Protein AF-A0A4U9WG67-F1 (afdb_monomer)

Mean predicted aligned error: 6.82 Å

Secondary structure (DSSP, 8-state):
-----SGGG-PPPPTTHHHHH-THHHH--SSSSHHHHHHHHHHHHHHHHHHHTTS-S------PPP-------

pLDDT: mean 91.31, std 11.48, range [47.91, 98.62]

Solvent-accessible surface area (backbone atoms only — not comparable to full-atom values): 4941 Å² total; per-residue (Å²): 134,81,78,89,76,54,80,85,70,64,80,85,65,62,83,66,50,45,47,73,75,44,42,57,83,78,43,40,54,82,81,87,47,58,17,62,51,42,60,53,47,62,56,48,49,58,50,48,53,35,32,76,72,69,78,38,92,78,85,84,88,79,86,79,80,84,80,80,81,79,76,88,125

Structure (mmCIF, N/CA/C/O backbone):
data_AF-A0A4U9WG67-F1
#
_entry.id   AF-A0A4U9WG67-F1
#
loop_
_atom_site.group_PDB
_atom_site.id
_atom_site.type_symbol
_atom_site.label_atom_id
_atom_site.label_alt_id
_atom_site.label_comp_id
_atom_site.label_asym_id
_atom_site.label_entity_id
_atom_site.label_seq_id
_atom_site.pdbx_PDB_ins_code
_atom_site.Cartn_x
_atom_site.Cartn_y
_atom_site.Cartn_z
_atom_site.occupancy
_atom_site.B_iso_or_equiv
_atom_site.auth_seq_id
_atom_site.auth_comp_id
_atom_site.auth_asym_id
_atom_site.auth_atom_id
_atom_site.pdbx_PDB_model_num
ATOM 1 N N . MET A 1 1 ? 26.123 -2.739 -39.342 1.00 47.91 1 MET A N 1
ATOM 2 C CA . MET A 1 1 ? 25.384 -3.305 -38.196 1.00 47.91 1 MET A CA 1
ATOM 3 C C . MET A 1 1 ? 23.974 -2.748 -38.245 1.00 47.91 1 MET A C 1
ATOM 5 O O . MET A 1 1 ? 23.817 -1.542 -38.109 1.00 47.91 1 MET A O 1
ATOM 9 N N . SER A 1 2 ? 22.978 -3.572 -38.564 1.00 57.12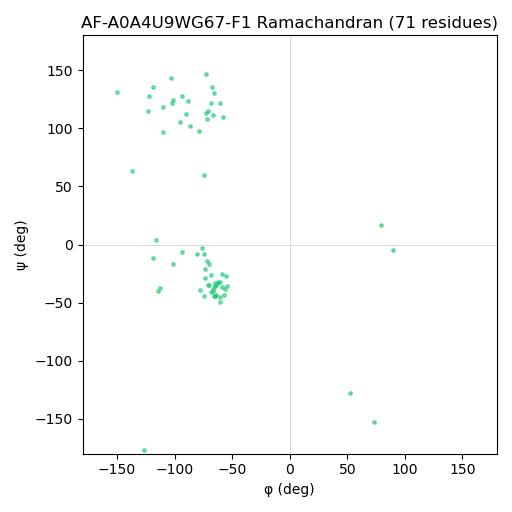 2 SER A N 1
ATOM 10 C CA . SER A 1 2 ? 21.574 -3.153 -38.566 1.00 57.12 2 SER A CA 1
ATOM 11 C C . SER A 1 2 ? 21.126 -2.958 -37.122 1.00 57.12 2 SER A C 1
ATOM 13 O O . SER A 1 2 ? 21.123 -3.917 -36.351 1.00 57.12 2 SER A O 1
ATOM 15 N N . ASN A 1 3 ? 20.790 -1.727 -36.742 1.00 65.19 3 ASN A N 1
ATOM 16 C CA . ASN A 1 3 ? 20.186 -1.440 -35.445 1.00 65.19 3 ASN A CA 1
ATOM 17 C C . ASN A 1 3 ? 18.890 -2.259 -35.337 1.00 65.19 3 ASN A C 1
ATOM 19 O O . ASN A 1 3 ? 17.939 -2.000 -36.069 1.00 65.19 3 ASN A O 1
ATOM 23 N N . SER A 1 4 ? 18.893 -3.280 -34.476 1.00 74.44 4 SER A N 1
ATOM 24 C CA . SER A 1 4 ? 17.783 -4.213 -34.241 1.00 74.44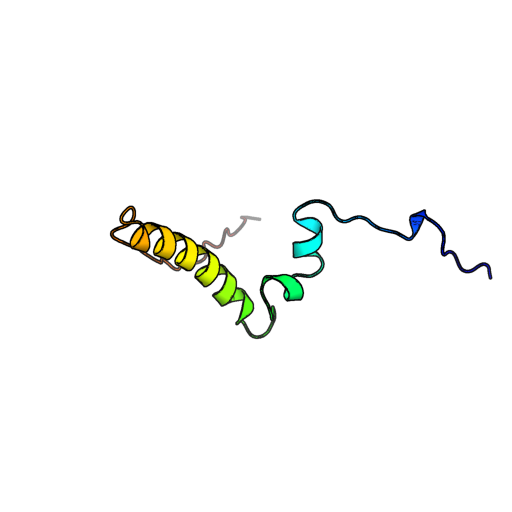 4 SER A CA 1
ATOM 25 C C . SER A 1 4 ? 16.682 -3.537 -33.422 1.00 74.44 4 SER A C 1
ATOM 27 O O . SER A 1 4 ? 16.386 -3.944 -32.302 1.00 74.44 4 SER A O 1
ATOM 29 N N . TYR A 1 5 ? 16.129 -2.456 -33.956 1.00 84.69 5 TYR A N 1
ATOM 30 C CA . TYR A 1 5 ? 14.947 -1.806 -33.422 1.00 84.69 5 TYR A CA 1
ATOM 31 C C . TYR A 1 5 ? 13.802 -2.050 -34.397 1.00 84.69 5 TYR A C 1
ATOM 33 O O . TYR A 1 5 ? 13.677 -1.382 -35.422 1.00 84.69 5 TYR A O 1
ATOM 41 N N . ASP A 1 6 ? 13.004 -3.060 -34.084 1.00 89.88 6 ASP A N 1
ATOM 42 C CA . ASP A 1 6 ? 11.785 -3.414 -34.798 1.00 89.88 6 ASP A CA 1
ATOM 43 C C . ASP A 1 6 ? 10.602 -3.498 -33.820 1.00 89.88 6 ASP A C 1
ATOM 45 O O . ASP A 1 6 ? 10.727 -3.216 -32.625 1.00 89.88 6 ASP A O 1
ATOM 49 N N . SER A 1 7 ? 9.427 -3.882 -34.314 1.00 89.12 7 SER A N 1
ATOM 50 C CA . SER A 1 7 ? 8.211 -3.959 -33.497 1.00 89.12 7 SER A CA 1
ATOM 51 C C . SER A 1 7 ? 8.329 -4.910 -32.301 1.00 89.12 7 SER A C 1
ATOM 53 O O . SER A 1 7 ? 7.667 -4.685 -31.288 1.00 89.12 7 SER A O 1
ATOM 55 N N . SER A 1 8 ? 9.202 -5.922 -32.360 1.00 87.94 8 SER A N 1
ATOM 56 C CA . SER A 1 8 ? 9.441 -6.845 -31.245 1.00 87.94 8 SER A CA 1
ATOM 57 C C . SER A 1 8 ? 10.180 -6.190 -30.070 1.00 87.94 8 SER A C 1
ATOM 59 O O . SER A 1 8 ? 10.127 -6.687 -28.944 1.00 87.94 8 SER A O 1
ATOM 61 N N . SER A 1 9 ? 10.812 -5.034 -30.303 1.00 89.88 9 SER A N 1
ATOM 62 C CA . SER A 1 9 ? 11.494 -4.240 -29.274 1.00 89.88 9 SER A CA 1
ATOM 63 C C . SER A 1 9 ? 10.519 -3.537 -28.319 1.00 89.88 9 SER A C 1
ATOM 65 O O . SER A 1 9 ? 10.922 -3.074 -27.250 1.00 89.88 9 SER A O 1
ATOM 67 N N . ILE A 1 10 ? 9.229 -3.460 -28.672 1.00 91.06 10 ILE A N 1
ATOM 68 C CA . ILE A 1 10 ? 8.190 -2.865 -27.829 1.00 91.06 10 ILE A CA 1
ATOM 69 C C . ILE A 1 10 ? 7.581 -3.937 -26.926 1.00 91.06 10 ILE A C 1
ATOM 71 O O . ILE A 1 10 ? 6.876 -4.839 -27.376 1.00 91.06 10 ILE A O 1
ATOM 75 N N . LYS A 1 11 ? 7.818 -3.815 -25.616 1.00 91.38 11 LYS A N 1
ATOM 76 C CA . LYS A 1 11 ? 7.280 -4.740 -24.615 1.00 91.38 11 LYS A CA 1
ATOM 77 C C . LYS A 1 11 ? 6.086 -4.138 -23.884 1.00 91.38 11 LYS A C 1
ATOM 79 O O . LYS A 1 11 ? 6.216 -3.129 -23.196 1.00 91.38 11 LYS A O 1
ATOM 84 N N . VAL A 1 12 ? 4.947 -4.821 -23.960 1.00 93.50 12 VAL A N 1
ATOM 85 C CA . VAL A 1 12 ? 3.772 -4.526 -23.132 1.00 93.50 12 VAL A CA 1
ATOM 86 C C . VAL A 1 12 ? 3.875 -5.316 -21.831 1.00 93.50 12 VAL A C 1
ATOM 88 O O . VAL A 1 12 ? 3.995 -6.541 -21.849 1.00 93.50 12 VAL A O 1
ATOM 91 N N . LEU A 1 13 ? 3.830 -4.615 -20.700 1.00 95.81 13 LEU A N 1
ATOM 92 C CA . LEU A 1 13 ? 3.724 -5.221 -19.373 1.00 95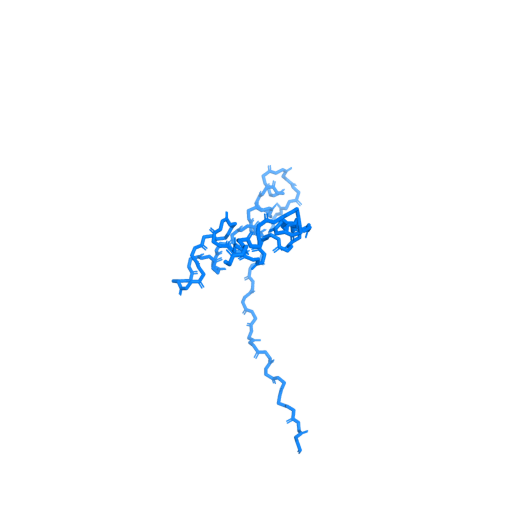.81 13 LEU A CA 1
ATOM 93 C C . LEU A 1 13 ? 2.242 -5.283 -18.995 1.00 95.81 13 LEU A C 1
ATOM 95 O O . LEU A 1 13 ? 1.545 -4.276 -19.099 1.00 95.81 13 LEU A O 1
ATOM 99 N N . LYS A 1 14 ? 1.750 -6.462 -18.602 1.00 93.81 14 LYS A N 1
ATOM 100 C CA . LYS A 1 14 ? 0.332 -6.678 -18.283 1.00 93.81 14 LYS A CA 1
ATOM 101 C C . LYS A 1 14 ? 0.125 -6.728 -16.771 1.00 93.81 14 LYS A C 1
ATOM 103 O O . LYS A 1 14 ? 0.947 -7.280 -16.046 1.00 93.81 14 LYS A O 1
ATOM 108 N N . GLY A 1 15 ? -0.995 -6.181 -16.302 1.00 94.81 15 GLY A N 1
ATOM 109 C CA . GLY A 1 15 ? -1.358 -6.204 -14.884 1.00 94.81 15 GLY A CA 1
ATOM 110 C C . GLY A 1 15 ? -0.240 -5.666 -13.983 1.00 94.81 15 GLY A C 1
ATOM 111 O O . GLY A 1 15 ? 0.305 -4.591 -14.226 1.00 94.81 15 GLY A O 1
ATOM 112 N N . LEU A 1 16 ? 0.130 -6.444 -12.962 1.00 96.31 16 LEU A N 1
ATOM 113 C CA . LEU A 1 16 ? 1.128 -6.055 -11.957 1.00 96.31 16 LEU A CA 1
ATOM 114 C C . LEU A 1 16 ? 2.585 -6.143 -12.439 1.00 96.31 16 LEU A C 1
ATOM 116 O O . LEU A 1 16 ? 3.494 -5.759 -11.701 1.00 96.31 16 LEU A O 1
ATOM 120 N N . ASP A 1 17 ? 2.839 -6.608 -13.664 1.00 97.00 17 ASP A N 1
ATOM 121 C CA . ASP A 1 17 ? 4.203 -6.699 -14.193 1.00 97.00 17 ASP A CA 1
ATOM 122 C C . ASP A 1 17 ? 4.856 -5.318 -14.326 1.00 97.00 17 ASP A C 1
ATOM 124 O O . ASP A 1 17 ? 6.060 -5.177 -14.108 1.00 97.00 17 ASP A O 1
ATOM 128 N N . ALA A 1 18 ? 4.066 -4.286 -14.640 1.00 96.00 18 ALA A N 1
ATOM 129 C CA . ALA A 1 18 ? 4.547 -2.908 -14.704 1.00 96.00 18 ALA A CA 1
ATOM 130 C C . ALA A 1 18 ? 4.985 -2.396 -13.324 1.00 96.00 18 ALA A C 1
ATOM 132 O O . ALA A 1 18 ? 6.083 -1.851 -13.194 1.00 96.00 18 ALA A O 1
ATOM 133 N N . VAL A 1 19 ? 4.172 -2.666 -12.297 1.00 96.56 19 VAL A N 1
ATOM 134 C CA . VAL A 1 19 ? 4.433 -2.289 -10.900 1.00 96.56 19 VAL A CA 1
ATOM 135 C C . VAL A 1 19 ? 5.714 -2.940 -10.400 1.00 96.56 19 VAL A C 1
ATOM 137 O O . VAL A 1 19 ? 6.613 -2.263 -9.916 1.00 96.56 19 VAL A O 1
ATOM 140 N N . ARG A 1 20 ? 5.857 -4.253 -10.606 1.00 96.38 20 ARG A N 1
ATOM 141 C CA . ARG A 1 20 ? 7.056 -4.998 -10.191 1.00 96.38 20 ARG A CA 1
ATOM 142 C C . ARG A 1 20 ? 8.309 -4.554 -10.932 1.00 96.38 20 ARG A C 1
ATOM 144 O O . ARG A 1 20 ? 9.394 -4.566 -10.362 1.00 96.38 20 ARG A O 1
ATOM 151 N N . LYS A 1 21 ? 8.185 -4.197 -12.215 1.00 96.19 21 LYS A N 1
ATOM 152 C CA . LYS A 1 21 ? 9.331 -3.759 -13.016 1.00 96.19 21 LYS A CA 1
ATOM 153 C C . LYS A 1 21 ? 9.792 -2.349 -12.644 1.00 96.19 21 LYS A C 1
ATOM 155 O O . LYS A 1 21 ? 10.967 -2.046 -12.840 1.00 96.19 21 LYS A O 1
ATOM 160 N N . ARG A 1 22 ? 8.884 -1.494 -12.166 1.00 95.94 22 ARG A N 1
ATOM 161 C CA . ARG A 1 22 ? 9.140 -0.086 -11.832 1.00 95.94 22 ARG A CA 1
ATOM 162 C C . ARG A 1 22 ? 8.462 0.301 -10.506 1.00 95.94 22 ARG A C 1
ATOM 164 O O . ARG A 1 22 ? 7.599 1.175 -10.517 1.00 95.94 22 ARG A O 1
ATOM 171 N N . PRO A 1 23 ? 8.851 -0.304 -9.371 1.00 96.50 23 PRO A N 1
ATOM 172 C CA . PRO A 1 23 ? 8.168 -0.092 -8.092 1.00 96.50 23 PRO A CA 1
ATOM 173 C C . PRO A 1 23 ? 8.230 1.365 -7.628 1.00 96.50 23 PRO A C 1
ATOM 175 O O . PRO A 1 23 ? 7.246 1.863 -7.095 1.00 96.50 23 PRO A O 1
ATOM 178 N N . GLY A 1 24 ? 9.315 2.081 -7.949 1.00 96.06 24 GLY A N 1
ATOM 179 C CA . GLY A 1 24 ? 9.479 3.498 -7.610 1.00 96.06 24 GLY A CA 1
ATOM 180 C C . GLY A 1 24 ? 8.359 4.420 -8.095 1.00 96.06 24 GLY A C 1
ATOM 181 O O . GLY A 1 24 ? 8.076 5.429 -7.465 1.00 96.06 24 GLY A O 1
ATOM 182 N N . MET A 1 25 ? 7.676 4.055 -9.183 1.00 96.81 25 MET A N 1
ATOM 183 C CA . MET A 1 25 ? 6.533 4.812 -9.705 1.00 96.81 25 MET A CA 1
ATOM 184 C C . MET A 1 25 ? 5.262 4.655 -8.853 1.00 96.81 25 MET A C 1
ATOM 186 O O . MET A 1 25 ? 4.370 5.488 -8.955 1.00 96.81 25 MET A O 1
ATOM 190 N N . TYR A 1 26 ? 5.165 3.590 -8.056 1.00 96.62 26 TYR A N 1
ATOM 191 C CA . TYR A 1 26 ? 3.944 3.208 -7.342 1.00 96.62 26 TYR A CA 1
ATOM 192 C C . TYR A 1 26 ? 4.089 3.307 -5.828 1.00 96.62 26 TYR A C 1
ATOM 194 O O . TYR A 1 26 ? 3.156 3.723 -5.158 1.00 96.62 26 TYR A O 1
ATOM 202 N N . ILE A 1 27 ? 5.244 2.911 -5.291 1.00 96.88 27 ILE A N 1
ATOM 203 C CA . ILE A 1 27 ? 5.478 2.873 -3.843 1.00 96.88 27 ILE A CA 1
ATOM 204 C C . ILE A 1 27 ? 6.580 3.831 -3.385 1.00 96.88 27 ILE A C 1
ATOM 206 O O . ILE A 1 27 ? 6.904 3.835 -2.209 1.00 96.88 27 ILE A O 1
ATOM 210 N N . GLY A 1 28 ? 7.157 4.642 -4.275 1.00 95.75 28 GLY A N 1
ATOM 211 C CA . GLY A 1 28 ? 8.277 5.516 -3.923 1.00 95.75 28 GLY A CA 1
ATOM 212 C C . GLY A 1 28 ? 9.587 4.750 -3.718 1.00 95.75 28 GLY A C 1
ATOM 213 O O . GLY A 1 28 ? 9.813 3.707 -4.333 1.00 95.75 28 GLY A O 1
ATOM 214 N N . ASP A 1 29 ? 10.485 5.290 -2.900 1.00 96.75 29 ASP A N 1
ATOM 215 C CA . ASP A 1 29 ? 11.832 4.743 -2.729 1.00 96.75 29 ASP A CA 1
ATOM 216 C C . ASP A 1 29 ? 11.802 3.344 -2.077 1.00 96.75 29 ASP A C 1
ATOM 218 O O . ASP A 1 29 ? 11.125 3.106 -1.073 1.00 96.75 29 ASP A O 1
ATOM 222 N N . THR A 1 30 ? 12.509 2.387 -2.683 1.00 96.25 30 THR A N 1
ATOM 223 C CA . THR A 1 30 ? 12.551 0.988 -2.228 1.00 96.25 30 THR A CA 1
ATOM 224 C C . THR A 1 30 ? 13.720 0.671 -1.302 1.00 96.25 30 THR A C 1
ATOM 226 O O . THR A 1 30 ? 13.770 -0.436 -0.765 1.00 96.25 30 THR A O 1
ATOM 229 N N . ASP A 1 31 ? 14.637 1.614 -1.111 1.00 96.75 31 ASP A N 1
ATOM 230 C CA . ASP A 1 31 ? 15.934 1.402 -0.476 1.00 96.75 31 ASP A CA 1
ATOM 231 C C . ASP A 1 31 ? 16.029 2.127 0.873 1.00 96.75 31 ASP A C 1
ATOM 233 O O . ASP A 1 31 ? 16.576 1.572 1.828 1.00 96.75 31 ASP A O 1
ATOM 237 N N . ASP A 1 32 ? 15.458 3.330 0.996 1.00 96.62 32 ASP A N 1
ATOM 238 C CA . ASP A 1 32 ? 15.487 4.111 2.246 1.00 96.62 32 ASP A CA 1
ATOM 239 C C . ASP A 1 32 ? 14.439 3.667 3.292 1.00 96.62 32 ASP A C 1
ATOM 241 O O . ASP A 1 32 ? 14.462 4.098 4.447 1.00 96.62 32 ASP A O 1
ATOM 245 N N . GLY A 1 33 ? 13.532 2.768 2.897 1.00 95.69 33 GLY A N 1
ATOM 246 C CA . GLY A 1 33 ? 12.465 2.223 3.733 1.00 95.69 33 GLY A CA 1
ATOM 247 C C . GLY A 1 33 ? 11.154 3.015 3.709 1.00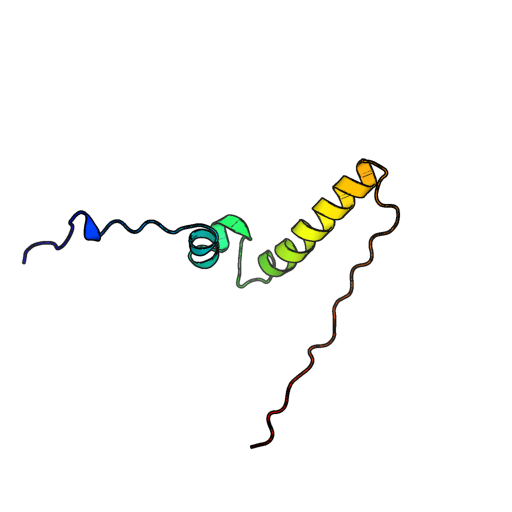 95.69 33 GLY A C 1
ATOM 248 O O . GLY A 1 33 ? 10.167 2.539 4.277 1.00 95.69 33 GLY A O 1
ATOM 249 N N . THR A 1 34 ? 11.084 4.167 3.041 1.00 97.56 34 THR A N 1
ATOM 250 C CA . THR A 1 34 ? 9.845 4.953 2.912 1.00 97.56 34 THR A CA 1
ATOM 251 C C . THR A 1 34 ? 8.785 4.199 2.117 1.00 97.56 34 THR A C 1
ATOM 253 O O . THR A 1 34 ? 7.653 4.075 2.585 1.00 97.56 34 THR A O 1
ATOM 256 N N . GLY A 1 35 ? 9.150 3.573 0.994 1.00 97.31 35 GLY A N 1
ATOM 257 C CA . GLY A 1 35 ? 8.210 2.781 0.206 1.00 97.31 35 GLY A CA 1
ATOM 258 C C . GLY A 1 35 ? 7.743 1.503 0.896 1.00 97.31 35 GLY A C 1
ATOM 259 O O . GLY A 1 35 ? 6.619 1.051 0.678 1.00 97.31 35 GLY A O 1
ATOM 260 N N . LEU A 1 36 ? 8.551 0.954 1.809 1.00 97.19 36 LEU A N 1
ATOM 261 C CA . LEU A 1 36 ? 8.122 -0.154 2.664 1.00 97.19 36 LEU A CA 1
ATOM 262 C C . LEU A 1 36 ? 6.993 0.273 3.613 1.00 97.19 36 LEU A C 1
ATOM 264 O O . LEU A 1 36 ? 6.017 -0.461 3.758 1.00 97.19 36 LEU A O 1
ATOM 268 N N . HIS A 1 37 ? 7.110 1.447 4.236 1.00 97.12 37 HIS A N 1
ATOM 269 C CA . HIS A 1 37 ? 6.053 1.987 5.095 1.00 97.12 37 HIS A CA 1
ATOM 270 C C . HIS A 1 37 ? 4.828 2.416 4.281 1.00 97.12 37 HIS A C 1
ATOM 272 O O . HIS A 1 37 ? 3.706 2.188 4.725 1.00 97.12 37 HIS A O 1
ATOM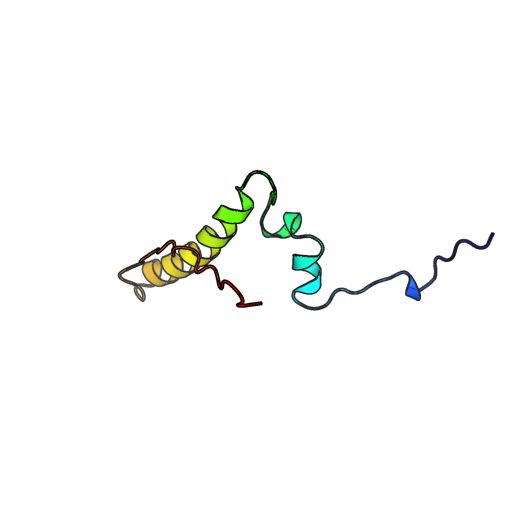 278 N N . HIS A 1 38 ? 5.026 2.932 3.063 1.00 97.25 38 HIS A N 1
ATOM 279 C CA . HIS A 1 38 ? 3.936 3.287 2.152 1.00 97.25 38 HIS A CA 1
ATOM 280 C C . HIS A 1 38 ? 3.010 2.099 1.864 1.00 97.25 38 HIS A C 1
ATOM 282 O O . HIS A 1 38 ? 1.796 2.252 1.880 1.00 97.25 38 HIS A O 1
ATOM 288 N N . MET A 1 39 ? 3.553 0.882 1.723 1.00 96.81 39 MET A N 1
ATOM 289 C CA . MET A 1 39 ? 2.722 -0.321 1.573 1.00 96.81 39 MET A CA 1
ATOM 290 C C . MET A 1 39 ? 1.790 -0.575 2.768 1.00 96.81 39 MET A C 1
ATOM 292 O O . MET A 1 39 ? 0.712 -1.132 2.584 1.00 96.81 39 MET A O 1
ATOM 296 N N . VAL A 1 40 ? 2.199 -0.211 3.988 1.00 97.69 40 VAL A N 1
ATOM 297 C CA . VAL A 1 40 ? 1.334 -0.311 5.174 1.00 97.69 40 VAL A CA 1
ATOM 298 C C . VAL A 1 40 ? 0.280 0.791 5.144 1.00 97.69 40 VAL A C 1
ATOM 300 O O . VAL A 1 40 ? -0.888 0.503 5.395 1.00 97.69 40 VAL A O 1
ATOM 303 N N . PHE A 1 41 ? 0.676 2.023 4.812 1.00 97.75 41 PHE A N 1
ATOM 304 C CA . PHE A 1 41 ? -0.230 3.172 4.756 1.00 97.75 41 PHE A CA 1
ATOM 305 C C . PHE A 1 41 ? -1.354 2.968 3.748 1.00 97.75 41 PHE A C 1
ATOM 307 O O . PHE A 1 41 ? -2.502 3.092 4.134 1.00 97.75 41 PHE A O 1
ATOM 314 N N . GLU A 1 42 ? -1.063 2.484 2.542 1.00 98.12 42 GLU A N 1
ATOM 315 C CA . GLU A 1 42 ? -2.085 2.182 1.526 1.00 98.12 42 GLU A CA 1
ATOM 316 C C . GLU A 1 42 ? -3.182 1.226 2.035 1.00 98.12 42 GLU A C 1
ATOM 318 O O . GLU A 1 42 ? -4.358 1.351 1.696 1.00 98.12 42 GLU A O 1
ATOM 323 N N . VAL A 1 43 ? -2.832 0.250 2.880 1.00 97.94 43 VAL A N 1
ATOM 324 C CA . VAL A 1 43 ? -3.823 -0.673 3.460 1.00 97.94 43 VAL A CA 1
ATOM 325 C C . VAL A 1 43 ? -4.585 -0.017 4.612 1.00 97.94 43 VAL A C 1
ATOM 327 O O . VAL A 1 43 ? -5.790 -0.227 4.749 1.00 97.94 43 VAL A O 1
ATOM 330 N N . VAL A 1 44 ? -3.897 0.769 5.440 1.00 98.38 44 VAL A N 1
ATOM 331 C CA . VAL A 1 44 ? -4.511 1.505 6.551 1.00 98.38 44 VAL A CA 1
ATOM 332 C C . VAL A 1 44 ? -5.456 2.593 6.039 1.00 98.38 44 VAL A C 1
ATOM 334 O O . VAL A 1 44 ? -6.532 2.744 6.604 1.00 98.38 44 VAL A O 1
ATOM 337 N N . ASP A 1 45 ? -5.117 3.284 4.956 1.00 98.44 45 ASP A N 1
ATOM 338 C CA . ASP A 1 45 ? -5.928 4.346 4.360 1.00 98.44 45 ASP A CA 1
ATOM 339 C C . ASP A 1 45 ? -7.260 3.791 3.846 1.00 98.44 45 ASP A C 1
ATOM 341 O O . ASP A 1 45 ? -8.311 4.324 4.188 1.00 98.44 45 ASP A O 1
ATOM 345 N N . ASN A 1 46 ? -7.248 2.631 3.177 1.00 98.25 46 ASN A N 1
ATOM 346 C CA . ASN A 1 46 ? -8.488 1.933 2.816 1.00 98.25 46 ASN A CA 1
ATOM 347 C C . ASN A 1 46 ? -9.338 1.571 4.053 1.00 98.25 46 ASN A C 1
ATOM 349 O O . ASN A 1 46 ? -10.564 1.630 4.008 1.00 98.25 46 ASN A O 1
ATOM 353 N N . ALA A 1 47 ? -8.714 1.194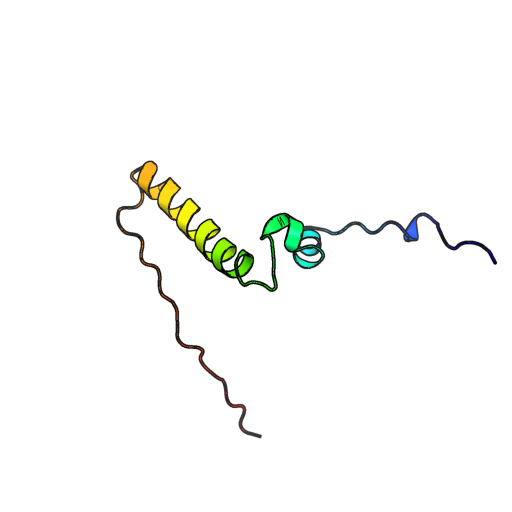 5.175 1.00 98.38 47 ALA A N 1
ATOM 354 C CA . ALA A 1 47 ? -9.447 0.925 6.415 1.00 98.38 47 ALA A CA 1
ATOM 355 C C . ALA A 1 47 ? -10.008 2.211 7.054 1.00 98.38 47 ALA A C 1
ATOM 357 O O . ALA A 1 47 ? -11.096 2.190 7.631 1.00 98.38 47 ALA A O 1
ATOM 358 N N . ILE A 1 48 ? -9.290 3.333 6.939 1.00 98.44 48 ILE A N 1
ATOM 359 C CA . ILE A 1 48 ? -9.758 4.653 7.371 1.00 98.44 48 ILE A CA 1
ATOM 360 C C . ILE A 1 48 ? -10.940 5.108 6.512 1.00 98.44 48 ILE A C 1
ATOM 362 O O . ILE A 1 48 ? -11.902 5.623 7.075 1.00 98.44 48 ILE A O 1
ATOM 366 N N . ASP A 1 49 ? -10.926 4.875 5.199 1.00 98.62 49 ASP A N 1
ATOM 367 C CA . ASP A 1 49 ? -12.058 5.186 4.317 1.00 98.62 49 ASP A CA 1
ATOM 368 C C . ASP A 1 49 ? -13.340 4.471 4.775 1.00 98.62 49 ASP A C 1
ATOM 370 O O . ASP A 1 49 ? -14.399 5.091 4.895 1.00 98.62 49 ASP A O 1
ATOM 374 N N . GLU A 1 50 ? -13.239 3.193 5.148 1.00 98.56 50 GLU A N 1
ATOM 375 C CA . GLU A 1 50 ? -14.357 2.440 5.730 1.00 98.56 50 GLU A CA 1
ATOM 376 C C . GLU A 1 50 ? -14.793 2.997 7.095 1.00 98.56 50 GLU A C 1
ATOM 378 O O . GLU A 1 50 ? -15.983 3.011 7.422 1.00 98.56 50 GLU A O 1
ATOM 383 N N . ALA A 1 51 ? -13.854 3.486 7.910 1.00 98.44 51 ALA A N 1
ATOM 384 C CA . ALA A 1 51 ? -14.178 4.121 9.186 1.00 98.44 51 ALA A CA 1
ATOM 385 C C . ALA A 1 51 ? -14.903 5.460 8.986 1.00 98.44 51 ALA A C 1
ATOM 387 O O . ALA A 1 51 ? -15.896 5.735 9.662 1.00 98.44 51 ALA A O 1
ATOM 388 N N . LEU A 1 52 ? -14.467 6.264 8.014 1.00 98.25 52 LEU A N 1
ATOM 389 C CA . LEU A 1 52 ? -15.112 7.518 7.623 1.00 98.25 52 LEU A CA 1
ATOM 390 C C . LEU A 1 52 ? -16.512 7.286 7.038 1.00 98.25 52 LEU A C 1
ATOM 392 O O . LEU A 1 52 ? -17.410 8.097 7.268 1.00 98.25 52 LEU A O 1
ATOM 396 N N . ALA A 1 53 ? -16.725 6.164 6.346 1.00 98.50 53 ALA A N 1
ATOM 397 C CA . ALA A 1 53 ? -18.041 5.723 5.885 1.00 98.50 53 ALA A CA 1
ATOM 398 C C . ALA A 1 53 ? -18.937 5.163 7.014 1.00 98.50 53 ALA A C 1
ATOM 400 O O . ALA A 1 53 ? -20.124 4.915 6.796 1.00 98.50 53 ALA A O 1
ATOM 401 N N . GLY A 1 54 ? -18.402 4.978 8.227 1.00 98.06 54 GLY A N 1
ATOM 402 C CA . GLY A 1 54 ? -19.122 4.420 9.376 1.00 98.06 54 GLY A CA 1
ATOM 403 C C . GLY A 1 54 ? -19.249 2.891 9.360 1.00 98.06 54 GLY A C 1
ATOM 404 O O . GLY A 1 54 ? -20.091 2.342 10.071 1.00 98.06 54 GLY A O 1
ATOM 405 N N . HIS A 1 55 ? -18.439 2.199 8.555 1.00 98.25 55 HIS A N 1
ATOM 406 C CA . HIS A 1 55 ? -18.429 0.739 8.409 1.00 98.25 55 HIS A CA 1
ATOM 407 C C . HIS A 1 55 ? -17.297 0.050 9.183 1.00 98.25 55 HIS A C 1
ATOM 409 O O . HIS A 1 55 ? -17.377 -1.150 9.447 1.00 98.25 55 HIS A O 1
ATOM 415 N N . CYS A 1 56 ? -16.275 0.799 9.604 1.00 98.00 56 CYS A N 1
ATOM 416 C CA . CYS A 1 56 ? -15.204 0.323 10.474 1.00 98.00 56 CYS A CA 1
ATOM 417 C C . CYS A 1 56 ? -15.183 1.116 11.791 1.00 98.00 56 CYS A C 1
ATOM 419 O O . CYS A 1 56 ? -15.302 2.338 11.796 1.00 98.00 56 CYS A O 1
ATOM 421 N N . SER A 1 57 ? -15.035 0.421 12.920 1.00 98.12 57 SER A N 1
ATOM 422 C CA . SER A 1 57 ? -14.975 1.039 14.255 1.00 98.12 57 SER A CA 1
ATOM 423 C C . SER A 1 57 ? -13.662 0.790 14.997 1.00 98.12 57 SER A C 1
ATOM 425 O O . SER A 1 57 ? -13.436 1.39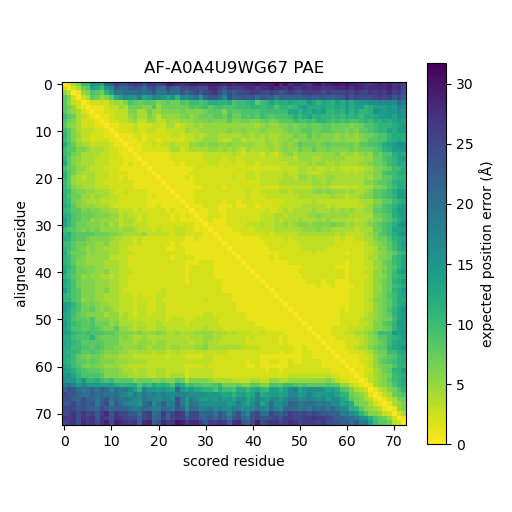5 16.039 1.00 98.12 57 SER A O 1
ATOM 427 N N . ASP A 1 58 ? -12.824 -0.121 14.500 1.00 98.31 58 ASP A N 1
ATOM 428 C CA . ASP A 1 58 ? -11.543 -0.491 15.101 1.00 98.31 58 ASP A CA 1
ATOM 429 C C . ASP A 1 58 ? -10.567 -0.931 14.002 1.00 98.31 58 ASP A C 1
ATOM 431 O O . ASP A 1 58 ? -10.922 -1.740 13.141 1.00 98.31 58 ASP A O 1
ATOM 435 N N . ILE A 1 59 ? -9.346 -0.391 14.026 1.00 98.06 59 ILE A N 1
ATOM 436 C CA . ILE A 1 59 ? -8.275 -0.728 13.082 1.00 98.06 59 ILE A CA 1
ATOM 437 C C . ILE A 1 59 ? -7.071 -1.208 13.888 1.00 98.06 59 ILE A C 1
ATOM 439 O O . ILE A 1 59 ? -6.441 -0.436 14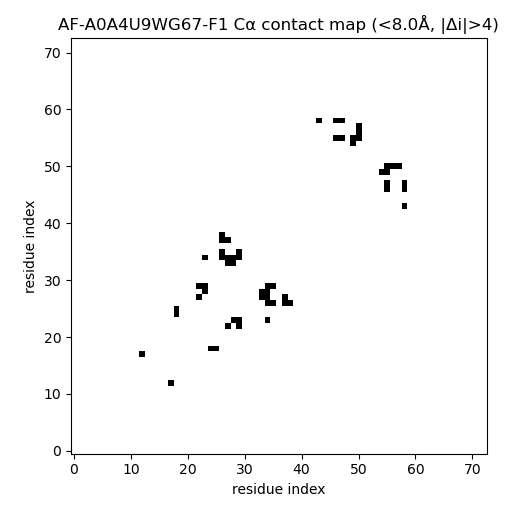.613 1.00 98.06 59 ILE A O 1
ATOM 443 N N . GLN A 1 60 ? -6.711 -2.481 13.724 1.00 98.19 60 GLN A N 1
ATOM 444 C CA . GLN A 1 60 ? -5.577 -3.091 14.411 1.00 98.19 60 GLN A CA 1
ATOM 445 C C . GLN A 1 60 ? -4.432 -3.390 13.438 1.00 98.19 60 GLN A C 1
ATOM 447 O O . GLN A 1 60 ? -4.557 -4.221 12.539 1.00 98.19 60 GLN A O 1
ATOM 452 N N . VAL A 1 61 ? -3.270 -2.772 13.665 1.00 97.38 61 VAL A N 1
ATOM 453 C CA . VAL A 1 61 ? -2.041 -3.040 12.903 1.00 97.38 61 VAL A CA 1
ATOM 454 C C . VAL A 1 61 ? -1.118 -3.939 13.722 1.00 97.38 61 VAL A C 1
ATOM 456 O O . VAL A 1 61 ? -0.751 -3.611 14.848 1.00 97.38 61 VAL A O 1
ATOM 459 N N . THR A 1 62 ? -0.718 -5.079 13.153 1.00 96.69 62 THR A N 1
ATOM 460 C CA . THR A 1 62 ? 0.194 -6.034 13.802 1.00 96.69 62 THR A CA 1
ATOM 461 C C . THR A 1 62 ? 1.432 -6.255 12.943 1.00 96.69 62 THR A C 1
ATOM 463 O O . THR A 1 62 ? 1.318 -6.621 11.777 1.00 96.69 62 THR A O 1
ATOM 466 N N . ILE A 1 63 ? 2.622 -6.105 13.533 1.00 94.62 63 ILE A N 1
ATOM 467 C CA . ILE A 1 63 ? 3.891 -6.489 12.899 1.00 94.62 63 ILE A CA 1
ATOM 468 C C . ILE A 1 63 ? 4.251 -7.903 13.379 1.00 94.62 63 ILE A C 1
ATOM 470 O O . ILE A 1 63 ? 4.651 -8.074 14.536 1.00 94.62 63 ILE A O 1
ATOM 474 N N . PRO A 1 64 ? 4.098 -8.943 12.539 1.00 90.12 64 PRO A N 1
ATOM 475 C CA . PRO A 1 64 ? 4.379 -10.308 12.951 1.00 90.12 64 PRO A CA 1
ATOM 476 C C . PRO A 1 64 ? 5.886 -10.544 13.086 1.00 90.12 64 PRO A C 1
ATOM 478 O O . PRO A 1 64 ? 6.698 -10.031 12.312 1.00 90.12 64 PRO A O 1
ATOM 481 N N . ARG A 1 65 ? 6.277 -11.406 14.032 1.00 90.75 65 ARG A N 1
ATOM 482 C CA . ARG A 1 65 ? 7.644 -11.937 14.048 1.00 90.75 65 ARG A CA 1
ATOM 483 C C . ARG A 1 65 ? 7.851 -12.851 12.843 1.00 90.75 65 ARG A C 1
ATOM 485 O O . ARG A 1 65 ? 7.020 -13.704 12.542 1.00 90.75 65 ARG A O 1
ATOM 492 N N . ARG A 1 66 ? 8.998 -12.700 12.179 1.00 83.81 66 ARG A N 1
ATOM 493 C CA . ARG A 1 66 ? 9.395 -13.552 11.053 1.00 83.81 66 ARG A CA 1
ATOM 494 C C . ARG A 1 66 ? 9.491 -15.008 11.516 1.00 83.81 66 ARG A C 1
ATOM 496 O O . ARG A 1 66 ? 10.284 -15.317 12.403 1.00 83.81 66 ARG A O 1
ATOM 503 N N . GLN A 1 67 ? 8.730 -15.906 10.896 1.00 73.00 67 GLN A N 1
ATOM 504 C CA . GLN A 1 67 ? 8.890 -17.341 11.113 1.00 73.00 67 GLN A CA 1
ATOM 505 C C . GLN A 1 67 ? 9.957 -17.875 10.155 1.00 73.00 67 GLN A C 1
ATOM 507 O O . GLN A 1 67 ? 9.714 -18.050 8.962 1.00 73.00 67 GLN A O 1
ATOM 512 N N . LEU A 1 68 ? 11.166 -18.101 10.670 1.00 75.62 68 LEU A N 1
ATOM 513 C CA . LEU A 1 68 ? 12.228 -18.757 9.913 1.00 75.62 68 LEU A CA 1
ATOM 514 C C . LEU A 1 68 ? 11.890 -20.246 9.789 1.00 75.62 68 LEU A C 1
ATOM 516 O O . LEU A 1 68 ? 11.880 -20.972 10.781 1.00 75.62 68 LEU A O 1
ATOM 520 N N . ARG A 1 69 ? 11.610 -20.713 8.569 1.00 72.31 69 ARG A N 1
ATOM 521 C CA . ARG A 1 69 ? 11.596 -22.148 8.271 1.00 72.31 69 ARG A CA 1
ATOM 522 C C . ARG A 1 69 ? 13.041 -22.607 8.104 1.00 72.31 69 ARG A C 1
ATOM 524 O O . ARG A 1 69 ? 13.629 -22.415 7.044 1.00 72.31 69 ARG A O 1
ATOM 531 N N . LEU A 1 70 ? 13.614 -23.180 9.159 1.00 73.75 70 LEU A N 1
ATOM 532 C CA . LEU A 1 70 ? 14.860 -23.933 9.052 1.00 73.75 70 LEU A CA 1
ATOM 533 C C . LEU A 1 70 ? 14.532 -25.244 8.329 1.00 73.75 70 LEU A C 1
ATOM 535 O O . LEU A 1 70 ? 13.831 -26.096 8.871 1.00 73.75 70 LEU A O 1
ATOM 539 N N . GLY A 1 71 ? 14.963 -25.367 7.074 1.00 70.00 71 GLY A N 1
ATOM 540 C CA . GLY A 1 71 ? 14.925 -26.642 6.365 1.00 70.00 71 GLY A CA 1
ATOM 541 C C . GLY A 1 71 ? 15.933 -27.587 7.008 1.00 70.00 71 GLY A C 1
ATOM 542 O O . GLY A 1 71 ? 17.110 -27.244 7.098 1.00 70.00 71 GLY A O 1
ATOM 543 N N . ALA A 1 72 ? 15.472 -28.743 7.484 1.00 62.84 72 ALA A N 1
ATOM 544 C CA . ALA A 1 72 ? 16.359 -29.844 7.829 1.00 62.84 72 ALA A CA 1
ATOM 545 C C . ALA A 1 72 ? 17.000 -30.346 6.527 1.00 62.84 72 ALA A C 1
ATOM 547 O O . ALA A 1 72 ? 16.290 -30.824 5.640 1.00 62.84 72 ALA A O 1
ATOM 548 N N . GLY A 1 73 ? 18.308 -30.127 6.392 1.00 57.22 73 GLY A N 1
ATOM 549 C CA . GLY A 1 73 ? 19.153 -30.836 5.433 1.00 57.22 73 GLY A CA 1
ATOM 550 C C . GLY A 1 73 ? 19.599 -32.175 5.994 1.00 57.22 73 GLY A C 1
ATOM 551 O O . GLY A 1 73 ? 19.574 -32.321 7.239 1.00 57.22 73 GLY A O 1
#

Radius of gyration: 20.3 Å; Cα contacts (8 Å, |Δi|>4): 29; chains: 1; bounding box: 44×38×54 Å

Foldseek 3Di:
DPPPDDPV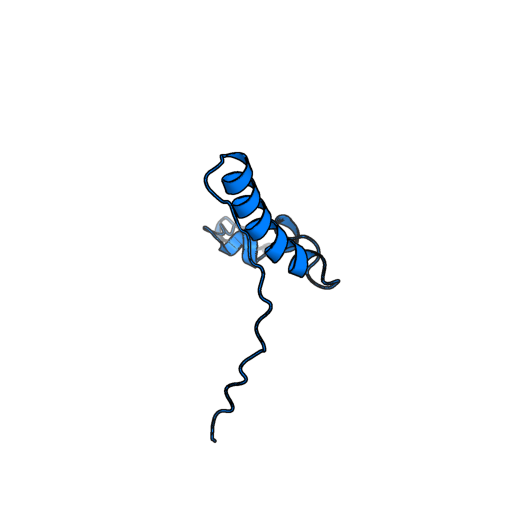VDDDQDDCSVCVVCVCVPQNDPPVCSSVVSVVVVVVVVLVVCVVVVNHDDDDDDDDDDDDDDDDD

Sequence (73 aa):
MSNSYDSSSIKVLKGLDAVRKRPGMYIGDTDDGTGLHHMVFEVVDNAIDEALAGHCSDIQVTIPRRQLRLGAG

InterPro domains:
  IPR036890 Histidine kinase/HSP90-like ATPase superfamily [G3DSA:3.30.565.10] (1-68)
  IPR036890 Histidine kinase/HSP90-like ATPase superfamily [SSF55874] (4-65)

Organism: Serratia fonticola (NCBI:txid47917)

Nearest PDB structures (foldseek):
  4prx-assembly1_A-2  TM=9.939E-01  e=6.566E-06  Escherichia coli
  6j90-assembly1_A  TM=9.925E-01  e=2.451E-05  Salmonella enterica subsp. enterica serovar Typhi